Protein AF-A0A4Q2TZ42-F1 (afdb_monomer_lite)

Secondary structure (DSSP, 8-state):
------S-EEEEEE--SSPPP-TT-----SSS--EEEETTEEEEEES-TTTTHHHHHHHHHHHHHHHH-----

Structure (mmCIF, N/CA/C/O backbone):
data_AF-A0A4Q2TZ42-F1
#
_entry.id   AF-A0A4Q2TZ42-F1
#
loop_
_atom_site.group_PDB
_atom_site.id
_atom_site.type_symbol
_atom_site.label_atom_id
_atom_site.label_alt_id
_atom_site.label_comp_id
_atom_site.label_asym_id
_atom_site.label_entity_id
_atom_site.label_seq_id
_atom_site.pdbx_PDB_ins_code
_atom_site.Cartn_x
_atom_site.Cartn_y
_atom_site.Cartn_z
_atom_site.occupancy
_atom_site.B_iso_or_equiv
_atom_site.auth_seq_id
_atom_site.auth_comp_id
_atom_site.auth_asym_id
_atom_site.auth_atom_id
_atom_site.pdbx_PDB_model_num
ATOM 1 N N . MET A 1 1 ? -13.126 -4.754 -18.196 1.00 46.81 1 MET A N 1
ATOM 2 C CA . MET A 1 1 ? -12.480 -3.564 -17.598 1.00 46.81 1 MET A CA 1
ATOM 3 C C . MET A 1 1 ? -13.240 -3.218 -16.327 1.00 46.81 1 MET A C 1
ATOM 5 O O . MET A 1 1 ? -14.436 -2.973 -16.406 1.00 46.81 1 MET A O 1
ATOM 9 N N . ARG A 1 2 ? -12.613 -3.336 -15.153 1.00 54.88 2 ARG A N 1
ATOM 10 C CA . ARG A 1 2 ? -13.285 -3.139 -13.857 1.00 54.88 2 ARG A CA 1
ATOM 11 C C . ARG A 1 2 ? -13.174 -1.657 -13.492 1.00 54.88 2 ARG A C 1
ATOM 13 O O . ARG A 1 2 ? -12.168 -1.233 -12.945 1.00 54.88 2 ARG A O 1
ATOM 20 N N . LEU A 1 3 ? -14.165 -0.878 -13.920 1.00 65.75 3 LEU A N 1
ATOM 21 C CA . LEU A 1 3 ? -14.166 0.591 -13.862 1.00 65.75 3 LEU A CA 1
ATOM 22 C C . LEU A 1 3 ? -14.594 1.171 -12.508 1.00 65.75 3 LEU A C 1
ATOM 24 O O . LEU A 1 3 ? -14.344 2.344 -12.256 1.00 65.75 3 LEU A O 1
ATOM 28 N N . HIS A 1 4 ? -15.200 0.366 -11.632 1.00 58.19 4 HIS A N 1
ATOM 29 C CA . HIS A 1 4 ? -15.630 0.824 -10.315 1.00 58.19 4 HIS A CA 1
ATOM 30 C C . HIS A 1 4 ? -14.785 0.154 -9.225 1.00 58.19 4 HIS A C 1
ATOM 32 O O . HIS A 1 4 ? -14.794 -1.083 -9.115 1.00 58.19 4 HIS A O 1
ATOM 38 N N . PRO A 1 5 ? -14.035 0.916 -8.409 1.00 59.56 5 PRO A N 1
ATOM 39 C CA . PRO A 1 5 ? -13.686 0.415 -7.094 1.00 59.56 5 PRO A CA 1
ATOM 40 C C . PRO A 1 5 ? -15.018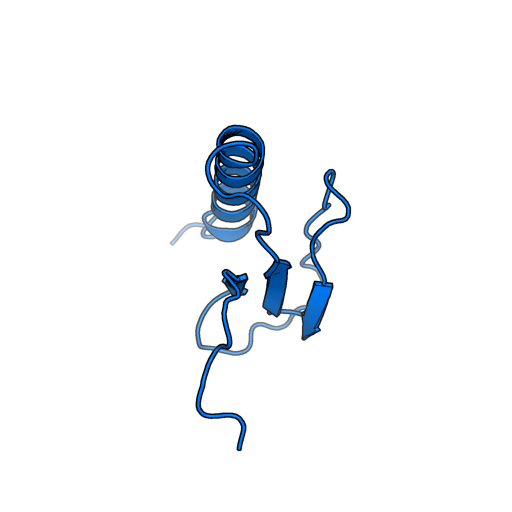 0.167 -6.369 1.00 59.56 5 PRO A C 1
ATOM 42 O O . PRO A 1 5 ? -15.915 1.000 -6.426 1.00 59.56 5 PRO A O 1
ATOM 45 N N . GLY A 1 6 ? -15.200 -1.024 -5.796 1.00 68.81 6 GLY A N 1
ATOM 46 C CA . GLY A 1 6 ? -16.327 -1.249 -4.883 1.00 68.81 6 GLY A CA 1
ATOM 47 C C . GLY A 1 6 ? -16.126 -0.434 -3.603 1.00 68.81 6 GLY A C 1
ATOM 48 O O . GLY A 1 6 ? -15.269 0.448 -3.570 1.00 68.81 6 GLY A O 1
ATOM 49 N N . ASP A 1 7 ? -16.821 -0.794 -2.528 1.00 76.50 7 ASP A N 1
ATOM 50 C CA . ASP A 1 7 ? -16.598 -0.236 -1.185 1.00 76.50 7 ASP A CA 1
ATOM 51 C C . ASP A 1 7 ? -15.256 -0.712 -0.594 1.00 76.50 7 ASP A C 1
ATOM 53 O O . ASP A 1 7 ? -15.203 -1.441 0.393 1.00 76.50 7 ASP A O 1
ATOM 57 N N . ARG A 1 8 ? -14.142 -0.376 -1.250 1.00 80.38 8 ARG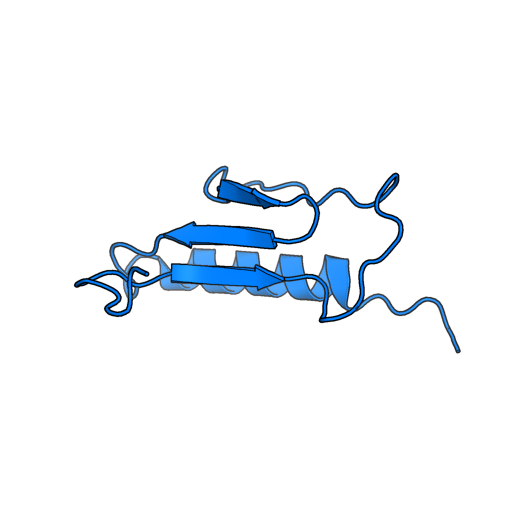 A N 1
ATOM 58 C CA . ARG A 1 8 ? -12.793 -0.761 -0.839 1.00 80.38 8 ARG A CA 1
ATOM 59 C C . ARG A 1 8 ? -11.839 0.411 -0.962 1.00 80.38 8 ARG A C 1
ATOM 61 O O . ARG A 1 8 ? -11.861 1.147 -1.948 1.00 80.38 8 ARG A O 1
ATOM 68 N N . LEU A 1 9 ? -10.962 0.516 0.022 1.00 88.94 9 LEU A N 1
ATOM 69 C CA . LEU A 1 9 ? -9.853 1.448 0.029 1.00 88.94 9 LEU A CA 1
ATOM 70 C C . LEU A 1 9 ? -8.561 0.654 -0.182 1.00 88.94 9 LEU A C 1
ATOM 72 O O . LEU A 1 9 ? -8.312 -0.341 0.494 1.00 88.94 9 LEU A O 1
ATOM 76 N N . GLU A 1 10 ? -7.758 1.065 -1.158 1.00 91.94 10 GLU A N 1
ATOM 77 C CA . GLU A 1 10 ? -6.500 0.405 -1.512 1.00 91.94 10 GLU A CA 1
ATOM 78 C C . GLU A 1 10 ? -5.389 1.455 -1.562 1.00 91.94 10 GLU A C 1
ATOM 80 O O . GLU A 1 10 ? -5.531 2.491 -2.214 1.00 91.94 10 GLU A O 1
ATOM 85 N N . LEU A 1 11 ? -4.280 1.180 -0.880 1.00 92.88 11 LEU A N 1
ATOM 86 C CA . LEU A 1 11 ? -3.036 1.926 -1.012 1.00 92.88 11 LEU A CA 1
ATOM 87 C C . LEU A 1 11 ? -2.165 1.215 -2.049 1.00 92.88 11 LEU A C 1
ATOM 89 O O . LEU A 1 11 ? -1.880 0.024 -1.924 1.00 92.88 11 LEU A O 1
ATOM 93 N N . ILE A 1 12 ? -1.748 1.954 -3.074 1.00 92.31 12 ILE A N 1
ATOM 94 C CA . ILE A 1 12 ? -0.893 1.438 -4.143 1.00 92.31 12 ILE A CA 1
ATOM 95 C C . ILE A 1 12 ? 0.522 1.977 -3.946 1.00 92.31 12 ILE A C 1
ATOM 97 O O . ILE A 1 12 ? 0.756 3.180 -4.059 1.00 92.31 12 ILE A O 1
ATOM 101 N N . LEU A 1 13 ? 1.461 1.074 -3.679 1.00 91.38 13 LEU A N 1
ATOM 102 C CA . LEU A 1 13 ? 2.886 1.364 -3.565 1.00 91.38 13 LEU A CA 1
ATOM 103 C C . LEU A 1 13 ? 3.525 1.161 -4.935 1.00 91.38 13 LEU A C 1
ATOM 105 O O . LEU A 1 13 ? 3.548 0.047 -5.455 1.00 91.38 13 LEU A O 1
ATOM 109 N N . HIS A 1 14 ? 4.015 2.238 -5.542 1.00 88.81 14 HIS A N 1
ATOM 110 C CA . HIS A 1 14 ? 4.595 2.192 -6.880 1.00 88.81 14 HIS A CA 1
ATOM 111 C C . HIS A 1 14 ? 5.951 2.895 -6.925 1.00 88.81 14 HIS A C 1
ATOM 113 O O . HIS A 1 14 ? 6.144 3.923 -6.279 1.00 88.81 14 HIS A O 1
ATOM 119 N N . ARG A 1 15 ? 6.896 2.348 -7.699 1.00 83.06 15 ARG A N 1
ATOM 120 C CA . ARG A 1 15 ? 8.286 2.843 -7.791 1.00 83.06 15 ARG A CA 1
ATOM 121 C C . ARG A 1 15 ? 8.535 3.838 -8.927 1.00 83.06 15 ARG A C 1
ATOM 123 O O . ARG A 1 15 ? 9.687 4.133 -9.254 1.00 83.06 15 ARG A O 1
ATOM 130 N N . GLY A 1 16 ? 7.468 4.384 -9.498 1.00 77.19 16 GLY A N 1
ATOM 131 C CA . GLY A 1 16 ? 7.510 5.411 -10.532 1.00 77.19 16 GLY A CA 1
ATOM 132 C C . GLY A 1 16 ? 7.121 4.897 -11.923 1.00 77.19 16 GLY A C 1
ATOM 133 O O . GLY A 1 16 ? 7.031 3.698 -12.146 1.00 77.19 16 GLY A O 1
ATOM 134 N N . PRO A 1 17 ? 6.900 5.812 -12.879 1.00 71.75 17 PRO A N 1
ATOM 135 C CA . PRO A 1 17 ? 6.258 5.505 -14.162 1.00 71.75 17 PRO A CA 1
ATOM 136 C C . PRO A 1 17 ? 7.167 4.814 -15.190 1.00 71.75 17 PRO A C 1
ATOM 138 O O . PRO A 1 17 ? 6.688 4.376 -16.234 1.00 71.75 17 PRO A O 1
ATOM 141 N N . LYS A 1 18 ? 8.482 4.767 -14.948 1.00 70.88 18 LYS A N 1
ATOM 142 C CA . LYS A 1 18 ? 9.455 4.109 -15.828 1.00 70.88 18 LYS A CA 1
ATOM 143 C C . LYS A 1 18 ? 9.863 2.783 -15.207 1.00 70.88 18 LYS A C 1
ATOM 145 O O . LYS A 1 18 ? 10.221 2.752 -14.032 1.00 70.88 18 LYS A O 1
ATOM 150 N N . VAL A 1 19 ? 9.880 1.729 -16.023 1.00 65.19 19 VAL A N 1
ATOM 151 C CA . VAL A 1 19 ? 10.444 0.434 -15.633 1.00 65.19 19 VAL A CA 1
ATOM 152 C C . VAL A 1 19 ? 11.899 0.657 -15.223 1.00 65.19 19 VAL A C 1
ATOM 154 O O . VAL A 1 19 ? 12.705 1.143 -16.016 1.00 65.19 19 VAL A O 1
ATOM 157 N N . ARG A 1 20 ? 12.213 0.353 -13.966 1.00 65.88 20 ARG A N 1
ATOM 158 C CA . ARG A 1 20 ? 13.583 0.287 -13.452 1.00 65.88 20 ARG A CA 1
ATOM 159 C C . ARG A 1 20 ? 14.042 -1.166 -13.548 1.00 65.88 20 ARG A C 1
ATOM 161 O O . ARG A 1 20 ? 13.219 -2.068 -13.404 1.00 65.88 20 ARG A O 1
ATOM 168 N N . ASP A 1 21 ? 15.319 -1.395 -13.842 1.00 62.03 21 ASP A N 1
ATOM 169 C CA . ASP A 1 21 ? 15.878 -2.741 -13.715 1.00 62.03 21 ASP A CA 1
ATOM 170 C C . ASP A 1 21 ? 15.864 -3.100 -12.223 1.00 62.03 21 ASP A C 1
ATOM 172 O O . ASP A 1 21 ? 16.321 -2.327 -11.378 1.00 62.03 21 ASP A O 1
ATOM 176 N N . ASN A 1 22 ? 15.173 -4.186 -11.891 1.00 59.88 22 ASN A N 1
ATOM 177 C CA . ASN A 1 22 ? 14.620 -4.435 -10.557 1.00 59.88 22 ASN A CA 1
ATOM 178 C C . ASN A 1 22 ? 15.289 -5.614 -9.850 1.00 59.88 22 ASN A C 1
ATOM 180 O O . ASN A 1 22 ? 14.750 -6.085 -8.853 1.00 59.88 22 ASN A O 1
ATOM 184 N N . ALA A 1 23 ? 16.429 -6.093 -10.351 1.00 65.19 23 ALA A N 1
ATOM 185 C CA . ALA A 1 23 ? 17.105 -7.259 -9.786 1.00 65.19 23 ALA A CA 1
ATOM 186 C C . ALA A 1 23 ? 17.449 -7.091 -8.291 1.00 65.19 23 ALA A C 1
ATOM 188 O O . ALA A 1 23 ? 17.375 -8.064 -7.546 1.00 65.19 23 ALA A O 1
ATOM 189 N N . ASP A 1 24 ? 17.727 -5.859 -7.845 1.00 69.31 24 ASP A N 1
ATOM 190 C CA . ASP A 1 24 ? 18.302 -5.609 -6.516 1.00 69.31 24 ASP A CA 1
ATOM 191 C C . ASP A 1 24 ? 17.369 -4.879 -5.536 1.00 69.31 24 ASP A C 1
ATOM 193 O O . ASP A 1 24 ? 17.721 -4.681 -4.373 1.00 69.31 24 ASP A O 1
ATOM 197 N N . PHE A 1 25 ? 16.177 -4.451 -5.967 1.00 76.50 25 PHE A N 1
ATOM 198 C CA . PHE A 1 25 ? 15.249 -3.786 -5.051 1.00 76.50 25 PHE A CA 1
ATOM 199 C C . PHE A 1 25 ? 14.411 -4.813 -4.299 1.00 76.50 25 PHE A C 1
ATOM 201 O O . PHE A 1 25 ? 13.564 -5.490 -4.882 1.00 76.50 25 PHE A O 1
ATOM 208 N N . ALA A 1 26 ? 14.580 -4.839 -2.983 1.00 75.38 26 ALA A N 1
ATOM 209 C CA . ALA A 1 26 ? 13.692 -5.532 -2.071 1.00 75.38 26 ALA A CA 1
ATOM 210 C C . ALA A 1 26 ? 13.151 -4.535 -1.046 1.00 75.38 26 ALA A C 1
ATOM 212 O O . ALA A 1 26 ? 13.903 -3.765 -0.451 1.00 75.38 26 ALA A O 1
ATOM 213 N N . PHE A 1 27 ? 11.840 -4.575 -0.826 1.00 85.44 27 PHE A N 1
ATOM 214 C CA . PHE A 1 27 ? 11.210 -3.931 0.316 1.00 85.44 27 PHE A CA 1
ATOM 215 C C . PHE A 1 27 ? 10.837 -5.026 1.311 1.00 85.44 27 PHE A C 1
ATOM 217 O O . PHE A 1 27 ? 10.071 -5.930 0.974 1.00 85.44 27 PHE A O 1
ATOM 224 N N . ILE A 1 28 ? 11.409 -4.972 2.514 1.00 83.38 28 ILE A N 1
ATOM 225 C CA . ILE A 1 28 ? 11.006 -5.866 3.599 1.00 83.38 28 ILE A CA 1
ATOM 226 C C . ILE A 1 28 ? 9.673 -5.342 4.112 1.00 83.38 28 ILE A C 1
ATOM 228 O O . ILE A 1 28 ? 9.605 -4.219 4.596 1.00 83.38 28 ILE A O 1
ATOM 232 N N . ASP A 1 29 ? 8.628 -6.152 3.984 1.00 84.06 29 ASP A N 1
ATOM 233 C CA . ASP A 1 29 ? 7.308 -5.846 4.521 1.00 84.06 29 ASP A CA 1
ATOM 234 C C . ASP A 1 29 ? 7.164 -6.457 5.925 1.00 84.06 29 ASP A C 1
ATOM 236 O O . ASP A 1 29 ? 6.865 -7.651 6.033 1.00 84.06 29 ASP A O 1
ATOM 240 N N . PRO A 1 30 ? 7.364 -5.687 7.010 1.00 76.88 30 PRO A N 1
ATOM 241 C CA . PRO A 1 30 ? 7.172 -6.199 8.364 1.00 76.88 30 PRO A CA 1
ATOM 242 C C . PRO A 1 30 ? 5.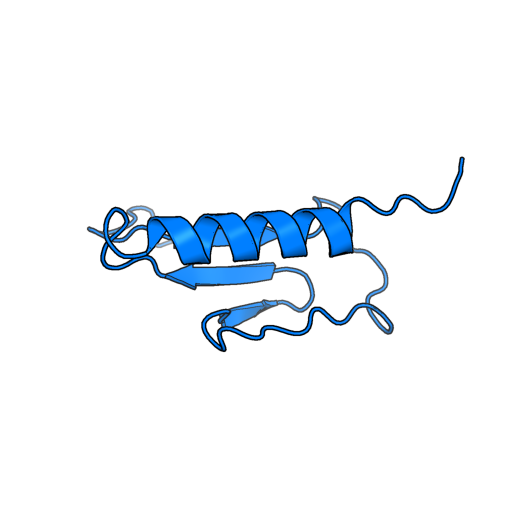695 -6.476 8.684 1.00 76.88 30 PRO A C 1
ATOM 244 O O . PRO A 1 30 ? 5.408 -7.203 9.633 1.00 76.88 30 PRO A O 1
ATOM 247 N N . THR A 1 31 ? 4.757 -5.917 7.910 1.00 82.19 31 THR A N 1
ATOM 248 C CA . THR A 1 31 ? 3.311 -6.070 8.135 1.00 82.19 31 THR A CA 1
ATOM 249 C C . THR A 1 31 ? 2.758 -7.345 7.498 1.00 82.19 31 THR A C 1
ATOM 251 O O . THR A 1 31 ? 1.746 -7.881 7.948 1.00 82.19 31 THR A O 1
ATOM 254 N N . GLY A 1 32 ? 3.412 -7.834 6.438 1.00 87.81 32 GLY A N 1
ATOM 255 C CA . GLY A 1 32 ? 2.935 -8.939 5.604 1.00 87.81 32 GLY A CA 1
ATOM 256 C C . GLY A 1 32 ? 1.642 -8.627 4.837 1.00 87.81 32 GLY A C 1
ATOM 257 O O . GLY A 1 32 ? 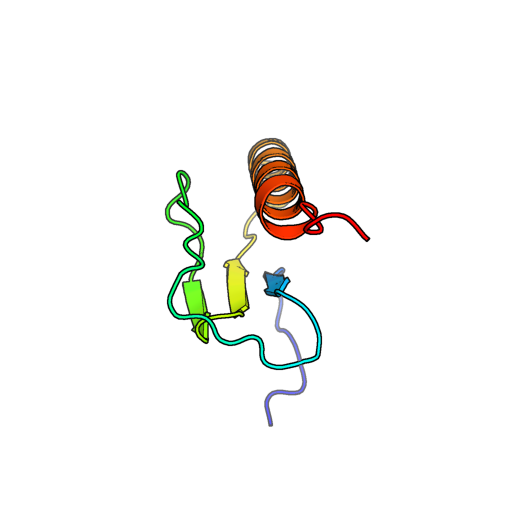0.985 -9.550 4.352 1.00 87.81 32 GLY A O 1
ATOM 258 N N . LYS A 1 33 ? 1.237 -7.352 4.761 1.00 89.75 33 LYS A N 1
ATOM 259 C CA . LYS A 1 33 ? -0.027 -6.907 4.155 1.00 89.75 33 LYS A CA 1
ATOM 260 C C . LYS A 1 33 ? 0.113 -6.478 2.698 1.00 89.75 33 LYS A C 1
ATOM 262 O O . LYS A 1 33 ? -0.908 -6.235 2.050 1.00 89.75 33 LYS A O 1
ATOM 267 N N . ILE A 1 34 ? 1.334 -6.371 2.174 1.00 93.00 34 ILE A N 1
ATOM 268 C CA . ILE A 1 34 ? 1.564 -6.007 0.778 1.00 93.00 34 ILE A CA 1
ATOM 269 C C . ILE A 1 34 ? 1.319 -7.221 -0.124 1.00 93.00 34 ILE A C 1
ATOM 271 O O . ILE A 1 34 ? 2.065 -8.199 -0.121 1.00 93.00 34 ILE A O 1
ATOM 275 N N . GLU A 1 35 ? 0.313 -7.114 -0.990 1.00 92.69 35 GLU A N 1
ATOM 276 C CA . GLU A 1 35 ? 0.158 -7.986 -2.152 1.00 92.69 35 GLU A CA 1
ATOM 277 C C . GLU A 1 35 ? 0.921 -7.399 -3.347 1.00 92.69 35 GLU A C 1
ATOM 279 O O . GLU A 1 35 ? 0.597 -6.318 -3.845 1.00 92.69 35 GLU A O 1
ATOM 284 N N . TRP A 1 36 ? 1.923 -8.118 -3.848 1.00 88.44 36 TRP A N 1
ATOM 285 C CA . TRP A 1 36 ? 2.694 -7.696 -5.017 1.00 88.44 36 TRP A CA 1
ATOM 286 C C . TRP A 1 36 ? 1.994 -8.091 -6.319 1.00 88.44 36 TRP A C 1
ATOM 288 O O . TRP A 1 36 ? 2.051 -9.237 -6.757 1.00 88.44 36 TRP A O 1
ATOM 298 N N . ALA A 1 37 ? 1.357 -7.118 -6.971 1.00 87.81 37 ALA A N 1
ATOM 299 C CA . ALA A 1 37 ? 0.715 -7.299 -8.275 1.00 87.81 37 ALA A CA 1
ATOM 300 C C . ALA A 1 37 ? 1.701 -7.194 -9.457 1.00 87.81 37 ALA A C 1
ATOM 302 O O . ALA A 1 37 ? 1.326 -7.475 -10.598 1.00 87.81 37 ALA A O 1
ATOM 303 N N . ALA A 1 38 ? 2.918 -6.703 -9.206 1.00 84.62 38 ALA A N 1
ATOM 304 C CA . ALA A 1 38 ? 4.080 -6.691 -10.099 1.00 84.62 38 ALA A CA 1
ATOM 305 C C . ALA A 1 38 ? 5.357 -6.419 -9.266 1.00 84.62 38 ALA A C 1
ATOM 307 O O . ALA A 1 38 ? 5.226 -5.946 -8.135 1.00 84.62 38 ALA A O 1
ATOM 308 N N . PRO A 1 39 ? 6.580 -6.634 -9.797 1.00 80.56 39 PRO A N 1
ATOM 309 C CA . PRO A 1 39 ? 7.831 -6.374 -9.064 1.00 80.56 39 PRO A CA 1
ATOM 310 C C . PRO A 1 39 ? 8.020 -4.929 -8.560 1.00 80.56 39 PRO A C 1
ATOM 312 O O . PRO A 1 39 ? 8.822 -4.671 -7.670 1.00 80.56 39 PRO A O 1
ATOM 315 N N . ASP A 1 40 ? 7.301 -3.968 -9.136 1.00 83.25 40 ASP A N 1
ATOM 316 C CA . ASP A 1 40 ? 7.361 -2.538 -8.823 1.00 83.25 40 ASP A CA 1
ATOM 317 C C . ASP A 1 40 ? 6.023 -1.974 -8.314 1.00 83.25 40 ASP A C 1
ATOM 319 O O . ASP A 1 40 ? 5.855 -0.748 -8.234 1.00 83.25 40 ASP A O 1
ATOM 323 N N . ARG A 1 41 ? 5.061 -2.856 -8.005 1.00 87.12 41 ARG A N 1
ATOM 324 C CA . ARG A 1 41 ? 3.703 -2.483 -7.606 1.00 87.12 41 ARG A CA 1
ATOM 325 C C . ARG A 1 41 ? 3.167 -3.378 -6.491 1.00 87.12 41 ARG A C 1
ATOM 327 O O . ARG A 1 41 ? 2.721 -4.500 -6.744 1.00 87.12 41 ARG A O 1
ATOM 334 N N . GLY A 1 42 ? 3.149 -2.823 -5.284 1.00 91.44 42 GLY A N 1
ATOM 335 C CA . GLY A 1 42 ? 2.501 -3.391 -4.106 1.00 91.44 42 GLY A CA 1
ATOM 336 C C . GLY A 1 42 ? 1.102 -2.814 -3.896 1.00 91.44 42 GLY A C 1
ATOM 337 O O . GLY A 1 42 ? 0.834 -1.658 -4.229 1.00 91.44 42 GLY A O 1
ATOM 338 N N . ILE A 1 43 ? 0.201 -3.620 -3.348 1.00 93.31 43 ILE A N 1
ATOM 339 C CA . ILE A 1 43 ? -1.177 -3.251 -3.031 1.00 93.31 43 ILE A CA 1
ATOM 340 C C . ILE A 1 43 ? -1.436 -3.599 -1.571 1.00 93.31 43 ILE A C 1
ATOM 342 O O . ILE A 1 43 ? -1.257 -4.743 -1.166 1.00 93.31 43 ILE A O 1
ATOM 346 N N . VAL A 1 44 ? -1.915 -2.628 -0.801 1.00 94.19 44 VAL A N 1
ATOM 347 C CA . VAL A 1 44 ? -2.386 -2.832 0.571 1.00 94.19 44 VAL A CA 1
ATOM 348 C C . VAL A 1 44 ? -3.874 -2.534 0.609 1.00 94.19 44 VAL A C 1
ATOM 350 O O . VAL A 1 44 ? -4.312 -1.457 0.202 1.00 94.19 44 VAL A O 1
ATOM 353 N N . ARG A 1 45 ? -4.667 -3.491 1.091 1.00 93.62 45 ARG A N 1
ATOM 354 C CA . ARG A 1 45 ? -6.109 -3.299 1.281 1.00 93.62 45 ARG A CA 1
ATOM 355 C C . ARG A 1 45 ? -6.368 -2.734 2.667 1.00 93.62 45 ARG A C 1
ATOM 357 O O . ARG A 1 45 ? -5.942 -3.321 3.655 1.00 93.62 45 ARG A O 1
ATOM 364 N N . ILE A 1 46 ? -7.085 -1.618 2.718 1.00 92.75 46 ILE A N 1
ATOM 365 C CA . ILE A 1 46 ? -7.452 -0.931 3.952 1.00 92.75 46 ILE A CA 1
ATOM 366 C C . ILE A 1 46 ? -8.916 -1.250 4.239 1.00 92.75 46 ILE A C 1
ATOM 368 O O . ILE A 1 46 ? -9.806 -0.902 3.461 1.00 92.75 46 ILE A O 1
ATOM 372 N N . THR A 1 47 ? -9.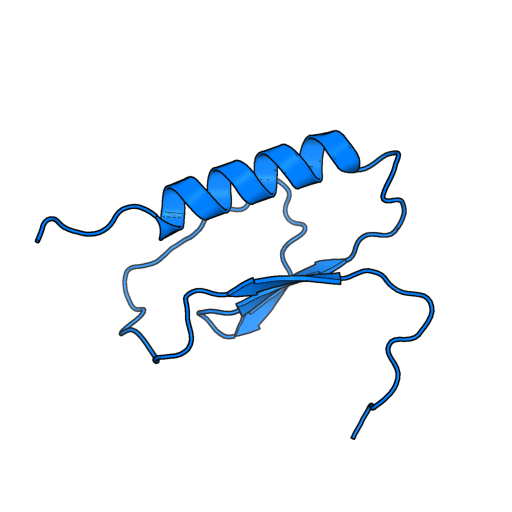150 -1.948 5.346 1.00 91.88 47 THR A N 1
ATOM 373 C CA . THR A 1 47 ? -10.490 -2.379 5.773 1.00 91.88 47 THR A CA 1
ATOM 374 C C . THR A 1 47 ? -11.097 -1.423 6.789 1.00 91.88 47 THR A C 1
ATOM 376 O O . THR A 1 47 ? -12.302 -1.200 6.758 1.00 91.88 47 THR A O 1
ATOM 379 N N . ASP A 1 48 ? -10.261 -0.836 7.649 1.00 92.62 48 ASP A N 1
ATOM 380 C CA . ASP A 1 48 ? -10.643 0.203 8.603 1.00 92.62 48 ASP A CA 1
ATOM 381 C C . ASP A 1 48 ? -9.543 1.279 8.639 1.00 92.62 48 ASP A C 1
ATOM 383 O O . ASP A 1 48 ? -8.484 1.069 9.236 1.00 92.62 48 ASP A O 1
ATOM 387 N N . PRO A 1 49 ? -9.747 2.433 7.983 1.00 90.44 49 PRO A N 1
ATOM 388 C CA . PRO A 1 49 ? -8.721 3.465 7.895 1.00 90.44 49 PRO A CA 1
ATOM 389 C C . PRO A 1 49 ? -8.447 4.176 9.225 1.00 90.44 49 PRO A C 1
ATOM 391 O O . PRO A 1 49 ? -7.384 4.781 9.364 1.00 90.44 49 PRO A O 1
ATOM 394 N N . LEU A 1 50 ? -9.382 4.153 10.182 1.00 93.44 50 LEU A N 1
ATOM 395 C CA . LEU A 1 50 ? -9.188 4.804 11.477 1.00 93.44 50 LEU A CA 1
ATOM 396 C C . LEU A 1 50 ? -8.359 3.914 12.398 1.00 93.44 50 LEU A C 1
ATOM 398 O O . LEU A 1 50 ? -7.399 4.397 12.999 1.00 93.44 50 LEU A O 1
ATOM 402 N N . GLU A 1 51 ? -8.685 2.624 12.455 1.00 95.56 51 GLU A N 1
ATOM 403 C CA . GLU A 1 51 ? -7.936 1.644 13.243 1.00 95.56 51 GLU A CA 1
ATOM 404 C C . GLU A 1 51 ? -6.521 1.432 12.679 1.00 95.56 51 GLU A C 1
ATOM 406 O O . GLU A 1 51 ? -5.545 1.398 13.426 1.00 95.56 51 GLU A O 1
ATOM 411 N N . GLN A 1 52 ? -6.379 1.377 11.350 1.00 93.25 52 GLN A N 1
ATOM 412 C CA . GLN A 1 52 ? -5.107 1.063 10.682 1.00 93.25 52 GLN A CA 1
ATOM 413 C C . GLN A 1 52 ? -4.211 2.288 10.461 1.00 93.25 52 GLN A C 1
ATOM 415 O O . GLN A 1 52 ? -3.120 2.162 9.906 1.00 93.25 52 GLN A O 1
ATOM 420 N N . ARG A 1 53 ? -4.634 3.488 10.884 1.00 93.12 53 ARG A N 1
ATOM 421 C CA . ARG A 1 53 ? -3.936 4.744 10.568 1.00 93.12 53 ARG A CA 1
ATOM 422 C C . ARG A 1 53 ? -2.456 4.727 10.953 1.00 93.12 53 ARG A C 1
ATOM 424 O O . ARG A 1 53 ? -1.638 5.196 10.169 1.00 93.12 53 ARG A O 1
ATOM 431 N N . GLY A 1 54 ? -2.123 4.254 12.155 1.00 93.62 54 GLY A N 1
ATOM 432 C CA . GLY A 1 54 ? -0.739 4.245 12.649 1.00 93.62 5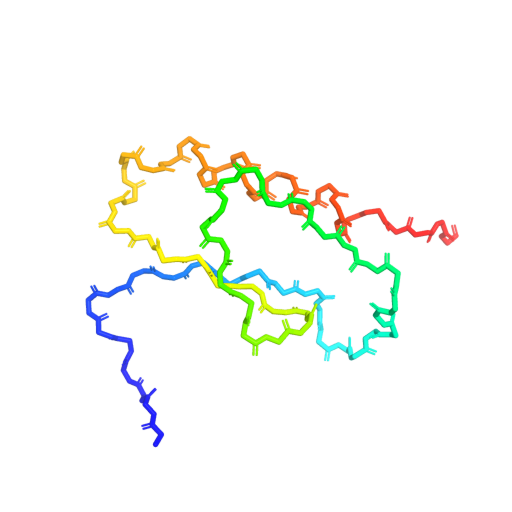4 GLY A CA 1
ATOM 433 C C . GLY A 1 54 ? 0.171 3.392 11.769 1.00 93.62 54 GLY A C 1
ATOM 434 O O . GLY A 1 54 ? 1.155 3.887 11.230 1.00 93.62 54 GLY A O 1
ATOM 435 N N . GLU A 1 55 ? -0.245 2.152 11.532 1.00 92.06 55 GLU A N 1
ATOM 436 C CA . GLU A 1 55 ? 0.464 1.196 10.681 1.00 92.06 55 GLU A CA 1
ATOM 437 C C . GLU A 1 55 ? 0.579 1.675 9.227 1.00 92.06 55 GLU A C 1
ATOM 439 O O . GLU A 1 55 ? 1.638 1.557 8.621 1.00 92.06 55 GLU A O 1
ATOM 444 N N . ILE A 1 56 ? -0.484 2.268 8.666 1.00 92.19 56 ILE A N 1
ATOM 445 C CA . ILE A 1 56 ? -0.448 2.836 7.309 1.00 92.19 56 ILE A CA 1
ATOM 446 C C . ILE A 1 56 ? 0.589 3.961 7.227 1.00 92.19 56 ILE A C 1
ATOM 448 O O . ILE A 1 56 ? 1.315 4.053 6.239 1.00 92.19 56 ILE A O 1
ATOM 452 N N . VAL A 1 57 ? 0.662 4.827 8.242 1.00 93.38 57 VAL A N 1
ATOM 453 C CA . VAL A 1 57 ? 1.634 5.929 8.275 1.00 93.38 57 VAL A CA 1
ATOM 454 C C . VAL A 1 57 ? 3.064 5.399 8.362 1.00 93.38 57 VAL A C 1
ATOM 456 O O . VAL A 1 57 ? 3.913 5.878 7.614 1.00 93.38 57 VAL A O 1
ATOM 459 N N . GLU A 1 58 ? 3.324 4.414 9.221 1.00 92.75 58 GLU A N 1
ATOM 460 C CA . GLU A 1 58 ? 4.639 3.771 9.334 1.00 92.75 58 GLU A CA 1
ATOM 461 C C . GLU A 1 58 ? 5.040 3.099 8.018 1.00 92.75 58 GLU A C 1
ATOM 463 O O . GLU A 1 58 ? 6.111 3.381 7.485 1.00 92.75 58 GLU A O 1
ATOM 468 N N . LEU A 1 59 ? 4.133 2.329 7.412 1.00 92.44 59 LEU A N 1
ATOM 469 C CA . LEU A 1 59 ? 4.378 1.669 6.134 1.00 92.44 59 LEU A CA 1
ATOM 470 C C . LEU A 1 59 ? 4.696 2.664 5.009 1.00 92.44 59 LEU A C 1
ATOM 472 O O . LEU A 1 59 ? 5.591 2.433 4.197 1.00 92.44 59 LEU A O 1
ATOM 476 N N . VAL A 1 60 ? 3.966 3.781 4.945 1.00 91.56 60 VAL A N 1
ATOM 477 C CA . VAL A 1 60 ? 4.223 4.839 3.959 1.00 91.56 60 VAL A CA 1
ATOM 478 C C . VAL A 1 60 ? 5.564 5.524 4.227 1.00 91.56 60 VAL A C 1
ATOM 480 O O . VAL A 1 60 ? 6.282 5.824 3.273 1.00 91.56 60 VAL A O 1
ATOM 483 N N . ALA A 1 61 ? 5.928 5.757 5.489 1.00 91.88 61 ALA A N 1
ATOM 484 C CA . ALA A 1 61 ? 7.222 6.333 5.844 1.00 91.88 61 ALA A CA 1
ATOM 485 C C . ALA A 1 61 ? 8.382 5.409 5.436 1.00 91.88 61 ALA A C 1
ATOM 487 O O . ALA A 1 61 ? 9.326 5.867 4.786 1.00 91.88 61 ALA A O 1
ATOM 488 N N . ASP A 1 62 ? 8.271 4.112 5.724 1.00 90.69 62 ASP A N 1
ATOM 489 C CA . ASP A 1 62 ? 9.250 3.099 5.322 1.00 90.69 62 ASP A CA 1
ATOM 490 C C . ASP A 1 62 ? 9.360 3.011 3.800 1.00 90.69 62 ASP A C 1
ATOM 492 O O . ASP A 1 62 ? 10.462 2.981 3.244 1.00 90.69 62 ASP A O 1
ATOM 496 N N . TRP A 1 63 ? 8.222 3.044 3.101 1.00 90.25 63 TRP A N 1
ATOM 497 C CA . TRP A 1 63 ? 8.190 3.051 1.643 1.00 90.25 63 TRP A CA 1
ATOM 498 C C . TRP A 1 63 ? 8.897 4.276 1.056 1.00 90.25 63 TRP A C 1
ATOM 500 O O . TRP A 1 63 ? 9.697 4.149 0.125 1.00 90.25 63 TRP A O 1
ATOM 510 N N . ILE A 1 64 ? 8.634 5.467 1.600 1.00 88.12 64 ILE A N 1
ATOM 511 C CA . ILE A 1 64 ? 9.297 6.706 1.177 1.00 88.12 64 ILE A CA 1
ATOM 512 C C . ILE A 1 64 ? 10.799 6.623 1.448 1.00 88.12 64 ILE A C 1
ATOM 514 O O . ILE A 1 64 ? 11.578 6.992 0.579 1.00 88.12 64 ILE A O 1
ATOM 518 N N . SER A 1 65 ? 11.227 6.108 2.600 1.00 88.06 65 SER A N 1
ATOM 519 C CA . SER A 1 65 ? 12.649 5.927 2.918 1.00 88.06 65 SER A CA 1
ATOM 520 C C . SER A 1 65 ? 13.339 4.986 1.920 1.00 88.06 65 SER A C 1
ATOM 522 O O . SER A 1 65 ? 14.378 5.320 1.350 1.00 88.06 65 SER A O 1
ATOM 524 N N . ALA A 1 66 ? 12.706 3.849 1.614 1.00 85.75 66 ALA A N 1
ATOM 525 C CA . ALA A 1 66 ? 13.232 2.850 0.685 1.00 85.75 66 ALA A CA 1
ATOM 526 C C . ALA A 1 66 ? 13.274 3.318 -0.781 1.00 85.75 66 ALA A C 1
ATOM 528 O O . ALA A 1 66 ? 14.046 2.784 -1.578 1.00 85.75 66 ALA A O 1
ATOM 529 N N . THR A 1 67 ? 12.437 4.287 -1.166 1.00 82.88 67 THR A N 1
ATOM 530 C CA . THR A 1 67 ? 12.297 4.733 -2.567 1.00 82.88 67 THR A CA 1
ATOM 531 C C . THR A 1 67 ? 12.766 6.165 -2.827 1.00 82.88 67 THR A C 1
ATOM 533 O O . THR A 1 67 ? 13.000 6.525 -3.980 1.00 82.88 67 THR A O 1
ATOM 536 N N . GLY A 1 68 ? 12.918 6.969 -1.776 1.00 72.56 68 GLY A N 1
ATOM 537 C CA . GLY A 1 68 ? 13.357 8.364 -1.794 1.00 72.56 68 GLY A CA 1
ATOM 538 C C . GLY A 1 68 ? 14.871 8.546 -1.680 1.00 72.56 68 GLY A C 1
ATOM 539 O O . GLY A 1 68 ? 15.355 9.665 -1.851 1.00 72.56 68 GLY A O 1
ATOM 540 N N . ALA A 1 69 ? 15.631 7.472 -1.444 1.00 55.00 69 ALA A N 1
ATOM 541 C CA . ALA A 1 69 ? 17.075 7.470 -1.639 1.00 55.00 69 ALA A CA 1
ATOM 542 C C . ALA A 1 69 ? 17.384 7.612 -3.141 1.00 55.00 69 ALA A C 1
ATOM 544 O O . ALA A 1 69 ? 17.537 6.629 -3.866 1.00 55.00 69 ALA A O 1
ATOM 545 N N . ASN A 1 70 ? 17.452 8.851 -3.631 1.00 45.66 70 ASN A N 1
ATOM 546 C CA . ASN A 1 70 ? 18.130 9.124 -4.890 1.00 45.66 70 ASN A CA 1
ATOM 547 C C . ASN A 1 70 ? 19.614 8.759 -4.701 1.00 45.66 70 ASN A C 1
ATOM 549 O O . ASN A 1 70 ? 20.226 9.270 -3.757 1.00 45.66 70 ASN A O 1
ATOM 553 N N . PRO A 1 71 ? 20.226 7.919 -5.559 1.00 44.16 71 PRO A N 1
ATOM 554 C CA . PRO A 1 71 ? 21.669 7.983 -5.709 1.00 44.16 71 PRO A CA 1
ATOM 555 C C . PRO A 1 71 ? 21.976 9.413 -6.161 1.00 44.16 71 PRO A C 1
ATOM 557 O O . PRO A 1 71 ? 21.337 9.926 -7.077 1.00 44.16 71 PRO A O 1
ATOM 560 N N . THR A 1 72 ? 22.864 10.063 -5.425 1.00 41.03 72 THR A N 1
ATOM 561 C CA . THR A 1 72 ? 23.384 11.415 -5.626 1.00 41.03 72 THR A CA 1
ATOM 562 C C . THR A 1 72 ? 23.442 11.808 -7.110 1.00 41.03 72 THR A C 1
ATOM 564 O O . THR A 1 72 ? 24.103 11.121 -7.891 1.00 41.03 72 THR A O 1
ATOM 567 N N . GLU A 1 73 ? 22.765 12.901 -7.484 1.00 35.41 73 GLU A N 1
ATOM 568 C CA . GLU A 1 73 ? 23.172 13.730 -8.633 1.00 35.41 73 GLU A CA 1
ATOM 569 C C . GLU A 1 73 ? 24.355 14.619 -8.231 1.00 35.41 73 GLU A C 1
ATOM 571 O O . GLU A 1 73 ? 24.374 15.084 -7.064 1.00 35.41 73 GLU A O 1
#

Sequence (73 aa):
MRLHPGDRLELILHRGPKVRDNADFAFIDPTGKIEWAAPDRGIVRITDPLEQRGEIVELVADWISATGANPTE

Foldseek 3Di:
DPPDDDPWDKDKQFLDDDDDPQPPQDDDDPPVQWDPPDSGITIGTDPDCVVCVVVVVVVVVSSCVSRVPDPDD

Organism: NCBI:txid2509717

pLDDT: mean 80.29, std 15.03, range [35.41, 95.56]

Radius of gyration: 13.77 Å; chains: 1; bounding box: 40×23×31 Å